Protein AF-A0A2D4FQ06-F1 (afdb_monomer)

Foldseek 3Di:
DDPPVLVVVLLVVLQVLLVVQVCCVPVVDHLLNVLLVCLPVVDDDPDPDPVCCVVCVVVSSVVSSCCNVCSCVVPPPPPDPDDDDPDPPPDPPPDPPCPVVVVCVPPVPPDDDDDDDDDDD

Sequence (121 aa):
DLPGHYYGTLKFLVEHLKTIADHSEKNKMEPRNLALVFGPTLVRTSEDNMTDMVTHMPDRYKIVETLIQHSDWFFSDKEEKGEKTPIDEQEAQSMPNIEYLLPNIGRTAASGDASADLPEL

Secondary structure (DSSP, 8-state):
---HHHHHHHHHHHHHHHHHHHTHHHH---HHHHHHHHHHHHS--SS--HHHHHHTHHHHHHHHHHHHHTHHHHH-S----S-------TT------GGGGGGGTTSSS------------

Radius of gyration: 25.27 Å; Cα contacts (8 Å, |Δi|>4): 57; chains: 1; bounding box: 58×53×72 Å

InterPro domains:
  IPR000198 Rho GTPase-activating protein domain [PF00620] (2-46)
  IPR000198 Rho GTPase-activating protein domain [PS50238] (1-75)
  IPR008936 Rho GTPase activation protein [G3DSA:1.10.555.10] (1-84)
  IPR008936 Rho GTPase activation protein [SSF48350] (2-78)

Mean predicted aligned error: 16.25 Å

Structure (mmCIF, N/CA/C/O backbone):
data_AF-A0A2D4FQ06-F1
#
_entry.id   AF-A0A2D4FQ06-F1
#
loop_
_atom_site.group_PDB
_atom_site.id
_atom_site.type_symbol
_atom_site.label_atom_id
_atom_site.label_alt_id
_atom_site.label_comp_id
_atom_site.label_asym_id
_atom_site.label_entity_id
_atom_site.label_seq_id
_atom_site.pdbx_PDB_ins_code
_atom_site.Cartn_x
_atom_site.Cartn_y
_atom_site.Cartn_z
_atom_site.occupancy
_atom_site.B_iso_or_equiv
_atom_site.auth_seq_id
_atom_site.auth_comp_id
_atom_site.auth_asym_id
_atom_site.auth_atom_id
_atom_site.pdbx_PDB_model_num
ATOM 1 N N . ASP A 1 1 ? -3.758 -11.772 -16.848 1.00 68.75 1 ASP A N 1
ATOM 2 C CA . ASP A 1 1 ? -4.044 -12.168 -15.455 1.00 68.75 1 ASP A CA 1
ATOM 3 C C . ASP A 1 1 ? -2.824 -12.735 -14.762 1.00 68.75 1 ASP A C 1
ATOM 5 O O . ASP A 1 1 ? -2.005 -13.389 -15.403 1.00 68.75 1 ASP A O 1
ATOM 9 N N . LEU A 1 2 ? -2.688 -12.442 -13.466 1.00 83.06 2 LEU A N 1
ATOM 10 C CA . LEU A 1 2 ? -1.621 -12.980 -12.624 1.00 83.06 2 LEU A CA 1
ATOM 11 C C . LEU A 1 2 ? -1.912 -14.465 -12.324 1.00 83.06 2 LEU A C 1
ATOM 13 O O . LEU A 1 2 ? -3.041 -14.783 -11.949 1.00 83.06 2 LEU A O 1
ATOM 17 N N . PRO A 1 3 ? -0.933 -15.380 -12.439 1.00 93.19 3 PRO A N 1
ATOM 18 C CA . PRO A 1 3 ? -1.117 -16.766 -12.010 1.00 93.19 3 PRO A CA 1
ATOM 19 C C . PRO A 1 3 ? -1.605 -16.869 -10.556 1.00 93.19 3 PRO A C 1
ATOM 21 O O . PRO A 1 3 ? -1.173 -16.097 -9.698 1.00 93.19 3 PRO A O 1
ATOM 24 N N . GLY A 1 4 ? -2.475 -17.844 -10.266 1.00 88.94 4 GLY A N 1
ATOM 25 C CA . GLY A 1 4 ? -3.246 -17.894 -9.012 1.00 88.94 4 GLY A CA 1
ATOM 26 C C . GLY A 1 4 ? -2.410 -17.810 -7.729 1.00 88.94 4 GLY A C 1
ATOM 27 O O . GLY A 1 4 ? -2.780 -17.095 -6.800 1.00 88.94 4 GLY A O 1
ATOM 28 N N . HIS A 1 5 ? -1.242 -18.458 -7.690 1.00 92.75 5 HIS A N 1
ATOM 29 C CA . HIS A 1 5 ? -0.336 -18.381 -6.538 1.00 92.75 5 HIS A CA 1
ATOM 30 C C . HIS A 1 5 ? 0.242 -16.976 -6.321 1.00 92.75 5 HIS A C 1
ATOM 32 O O . HIS A 1 5 ? 0.377 -16.537 -5.177 1.00 92.75 5 HIS A O 1
ATOM 38 N N . TYR A 1 6 ? 0.549 -16.249 -7.399 1.00 92.81 6 TYR A N 1
ATOM 39 C CA . TYR A 1 6 ? 1.029 -14.873 -7.301 1.00 92.81 6 TYR A CA 1
ATOM 40 C C . TYR A 1 6 ? -0.093 -13.936 -6.859 1.00 92.81 6 TYR A C 1
ATOM 42 O O . TYR A 1 6 ? 0.138 -13.097 -5.993 1.00 92.81 6 TYR A O 1
ATOM 50 N N . TYR A 1 7 ? -1.311 -14.117 -7.384 1.00 94.06 7 TYR A N 1
ATOM 51 C CA . TYR A 1 7 ? -2.471 -13.324 -6.970 1.00 94.06 7 TYR A CA 1
ATOM 52 C C . TYR A 1 7 ? -2.782 -13.514 -5.482 1.00 94.06 7 TYR A C 1
ATOM 54 O O . TYR A 1 7 ? -2.883 -12.533 -4.754 1.00 94.06 7 TYR A O 1
ATOM 62 N N . GLY A 1 8 ? -2.861 -14.764 -5.009 1.00 94.12 8 GLY A N 1
ATOM 63 C CA . GLY A 1 8 ? -3.133 -15.056 -3.599 1.00 94.12 8 GLY A CA 1
ATOM 64 C C . GLY A 1 8 ? -2.070 -14.482 -2.658 1.00 94.12 8 GLY A C 1
ATOM 65 O O . GLY A 1 8 ? -2.406 -13.910 -1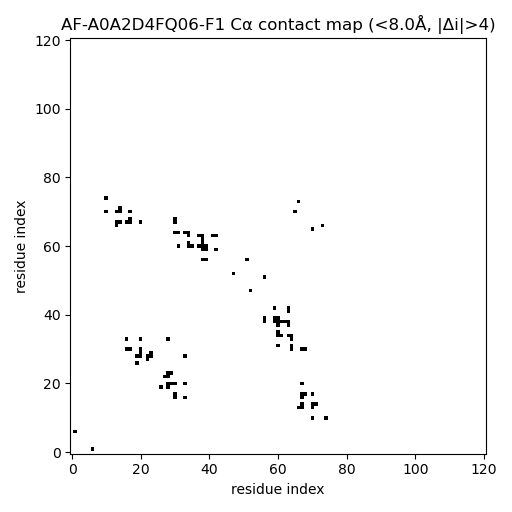.624 1.00 94.12 8 GLY A O 1
ATOM 66 N N . THR A 1 9 ? -0.793 -14.564 -3.047 1.00 96.94 9 THR A N 1
ATOM 67 C CA . THR A 1 9 ? 0.312 -13.972 -2.274 1.00 96.94 9 THR A CA 1
ATOM 68 C C . THR A 1 9 ? 0.217 -12.447 -2.230 1.00 96.94 9 THR A C 1
ATOM 70 O O . THR A 1 9 ? 0.367 -11.852 -1.164 1.00 96.94 9 THR A O 1
ATOM 73 N N . LEU A 1 10 ? -0.050 -11.811 -3.375 1.00 96.38 10 LEU A N 1
ATOM 74 C CA . LEU A 1 10 ? -0.183 -10.360 -3.466 1.00 96.38 10 LEU A CA 1
ATOM 75 C C . LEU A 1 10 ? -1.388 -9.859 -2.661 1.00 96.38 10 LEU A C 1
ATOM 77 O O . LEU A 1 10 ? -1.226 -8.917 -1.893 1.00 96.38 10 LEU A O 1
ATOM 81 N N . LYS A 1 11 ? -2.552 -10.514 -2.781 1.00 96.06 11 LYS A N 1
ATOM 82 C CA . LYS A 1 11 ? -3.768 -10.207 -2.006 1.00 96.06 11 LYS A CA 1
ATOM 83 C C . LYS A 1 11 ? -3.472 -10.219 -0.510 1.00 96.06 11 LYS A C 1
ATOM 85 O O . LYS A 1 11 ? -3.642 -9.201 0.151 1.00 96.06 11 LYS A O 1
ATOM 90 N N . PHE A 1 12 ? -2.933 -11.334 -0.011 1.00 97.38 12 PHE A N 1
ATOM 91 C CA . PHE A 1 12 ? -2.607 -11.493 1.406 1.00 97.38 12 PHE A CA 1
ATOM 92 C C . PHE A 1 12 ? -1.652 -10.404 1.913 1.00 97.38 12 PHE A C 1
ATOM 94 O O . PHE A 1 12 ? -1.867 -9.817 2.974 1.00 97.38 12 PHE A O 1
ATOM 101 N N . LEU A 1 13 ? -0.594 -10.114 1.150 1.00 98.19 13 LEU A N 1
ATOM 102 C CA . LEU A 1 13 ? 0.363 -9.080 1.524 1.00 98.19 13 LEU A CA 1
ATOM 103 C C . LEU A 1 13 ? -0.287 -7.692 1.549 1.00 98.19 13 LEU A C 1
ATOM 105 O O . LEU A 1 13 ? -0.117 -6.964 2.522 1.00 98.19 13 LEU A O 1
ATOM 109 N N . VAL A 1 14 ? -1.016 -7.316 0.498 1.00 98.06 14 VAL A N 1
ATOM 110 C CA . VAL A 1 14 ? -1.615 -5.980 0.381 1.00 98.06 14 VAL A CA 1
ATOM 111 C C . VAL A 1 14 ? -2.680 -5.752 1.458 1.00 98.06 14 VAL A C 1
ATOM 113 O O . VAL A 1 14 ? -2.689 -4.685 2.067 1.00 98.06 14 VAL A O 1
ATOM 116 N N . GLU A 1 15 ? -3.510 -6.749 1.772 1.00 97.69 15 GLU A N 1
ATOM 117 C CA . GLU A 1 15 ? -4.477 -6.687 2.883 1.00 97.69 15 GLU A CA 1
ATOM 118 C C . GLU A 1 15 ? -3.781 -6.471 4.240 1.00 97.69 15 GLU A C 1
ATOM 120 O O . GLU A 1 15 ? -4.239 -5.688 5.082 1.00 97.69 15 GLU A O 1
ATOM 125 N N . HIS A 1 16 ? -2.627 -7.109 4.453 1.00 98.44 16 HIS A N 1
ATOM 126 C CA . HIS A 1 16 ? -1.830 -6.887 5.656 1.00 98.44 16 HIS A CA 1
ATOM 127 C C . HIS A 1 16 ? -1.237 -5.472 5.705 1.00 98.44 16 HIS A C 1
ATOM 129 O O . HIS A 1 16 ? -1.299 -4.811 6.744 1.00 98.44 16 HIS A O 1
ATOM 135 N N . LEU A 1 17 ? -0.700 -4.974 4.588 1.00 98.44 17 LEU A N 1
ATOM 136 C CA . LEU A 1 17 ? -0.172 -3.609 4.497 1.00 98.44 17 LEU A CA 1
ATOM 137 C C . LEU A 1 17 ? -1.265 -2.561 4.721 1.00 98.44 17 LEU A C 1
ATOM 139 O O . LEU A 1 17 ? -1.014 -1.576 5.414 1.00 98.44 17 LEU A O 1
ATOM 143 N N . LYS A 1 18 ? -2.481 -2.793 4.219 1.00 98.31 18 LYS A N 1
ATOM 144 C CA . LYS A 1 18 ? -3.645 -1.960 4.535 1.00 98.31 18 LYS A CA 1
ATOM 145 C C . LYS A 1 18 ? -3.926 -1.944 6.031 1.00 98.31 18 LYS A C 1
ATOM 147 O O . LYS A 1 18 ? -4.028 -0.873 6.611 1.00 98.31 18 LYS A O 1
ATOM 152 N N . THR A 1 19 ? -3.953 -3.110 6.676 1.00 98.44 19 THR A N 1
ATOM 153 C CA . THR A 1 19 ? -4.156 -3.186 8.131 1.00 98.44 19 THR A CA 1
ATOM 154 C C . THR A 1 19 ? -3.104 -2.363 8.884 1.00 98.44 19 THR A C 1
ATOM 156 O O . THR A 1 19 ? -3.428 -1.695 9.862 1.00 98.44 19 THR A O 1
ATOM 159 N N . ILE A 1 20 ? -1.840 -2.372 8.442 1.00 98.56 20 ILE A N 1
ATOM 160 C CA . ILE A 1 20 ? -0.789 -1.523 9.027 1.00 98.56 20 ILE A CA 1
ATOM 161 C C . ILE A 1 20 ? -1.107 -0.038 8.807 1.00 98.56 20 ILE A C 1
ATOM 163 O O . ILE A 1 20 ? -1.010 0.738 9.761 1.00 98.56 20 ILE A O 1
ATOM 167 N N . ALA A 1 21 ? -1.492 0.344 7.589 1.00 98.25 21 ALA A N 1
ATOM 168 C CA . ALA A 1 21 ? -1.829 1.719 7.236 1.00 98.25 21 ALA A CA 1
ATOM 169 C C . ALA A 1 21 ? -3.049 2.257 8.001 1.00 98.25 21 ALA A C 1
ATOM 171 O O . ALA A 1 21 ? -3.015 3.392 8.462 1.00 98.25 21 ALA A O 1
ATOM 172 N N . ASP A 1 22 ? -4.073 1.438 8.243 1.00 98.19 22 ASP A N 1
ATOM 173 C CA . ASP A 1 22 ? -5.258 1.819 9.029 1.00 98.19 22 ASP A CA 1
ATOM 174 C C . ASP A 1 22 ? -4.910 2.162 10.495 1.00 98.19 22 ASP A C 1
ATOM 176 O O . ASP A 1 22 ? -5.676 2.822 11.194 1.00 98.19 22 ASP A O 1
ATOM 180 N N . HIS A 1 23 ? -3.731 1.746 10.973 1.00 98.50 23 HIS A N 1
ATOM 181 C CA . HIS A 1 23 ? -3.199 2.070 12.300 1.00 98.50 23 HIS A CA 1
ATOM 182 C C . HIS A 1 23 ? -2.088 3.143 12.257 1.00 98.50 23 HIS A C 1
ATOM 184 O O . HIS A 1 23 ? -1.298 3.253 13.211 1.00 98.50 23 HIS A O 1
ATOM 190 N N . SER A 1 24 ? -2.003 3.937 11.179 1.00 98.25 24 SER A N 1
ATOM 191 C CA . SER A 1 24 ? -0.931 4.920 10.954 1.00 98.25 24 SER A CA 1
ATOM 192 C C . SER A 1 24 ? -0.827 5.976 12.053 1.00 98.25 24 SER A C 1
ATOM 194 O O . SER A 1 24 ? 0.281 6.388 12.409 1.00 98.25 24 SER A O 1
ATOM 196 N N . GLU A 1 25 ? -1.939 6.343 12.696 1.00 98.00 25 GLU A N 1
ATOM 197 C CA . GLU A 1 25 ? -1.942 7.284 13.822 1.00 98.00 25 GLU A CA 1
ATOM 198 C C . GLU A 1 25 ? -0.987 6.847 14.947 1.00 98.00 25 GLU A C 1
ATOM 200 O O . GLU A 1 25 ? -0.300 7.684 15.550 1.00 98.00 25 GLU A O 1
ATOM 205 N N . LYS A 1 26 ? -0.882 5.531 15.183 1.00 98.19 26 LYS A N 1
ATOM 206 C CA . LYS A 1 26 ? -0.037 4.927 16.221 1.00 98.19 26 LYS A CA 1
ATOM 207 C C . LYS A 1 26 ? 1.336 4.508 15.702 1.00 98.19 26 LYS A C 1
ATOM 209 O O . LYS A 1 26 ? 2.333 4.790 16.363 1.00 98.19 26 LYS A O 1
ATOM 214 N N . ASN A 1 27 ? 1.401 3.811 14.567 1.00 98.00 27 ASN A N 1
ATOM 215 C CA . ASN A 1 27 ? 2.652 3.217 14.070 1.00 98.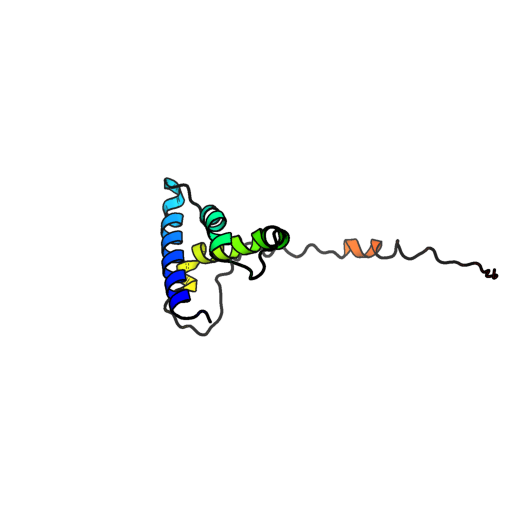00 27 ASN A CA 1
ATOM 216 C C . ASN A 1 27 ? 3.441 4.133 13.110 1.00 98.00 27 ASN A C 1
ATOM 218 O O . ASN A 1 27 ? 4.588 3.825 12.798 1.00 98.00 27 ASN A O 1
ATOM 222 N N . LYS A 1 28 ? 2.853 5.261 12.685 1.00 98.00 28 LYS A N 1
ATOM 223 C CA . LYS A 1 28 ? 3.425 6.258 11.758 1.00 98.00 28 LYS A CA 1
ATOM 224 C C . LYS A 1 28 ? 3.728 5.735 10.348 1.00 98.00 28 LYS A C 1
ATOM 226 O O . LYS A 1 28 ? 4.459 6.371 9.586 1.00 98.00 28 LYS A O 1
ATOM 231 N N . MET A 1 29 ? 3.143 4.603 9.976 1.00 98.12 29 MET A N 1
ATOM 232 C CA . MET A 1 29 ? 3.276 3.995 8.657 1.00 98.12 29 MET A CA 1
ATOM 233 C C . MET A 1 29 ? 2.060 4.335 7.798 1.00 98.12 29 MET A C 1
ATOM 235 O O . MET A 1 29 ? 1.142 3.538 7.657 1.00 98.12 29 MET A O 1
ATOM 239 N N . GLU A 1 30 ? 2.070 5.529 7.208 1.00 98.00 30 GLU A N 1
ATOM 240 C CA . GLU A 1 30 ? 1.129 5.901 6.144 1.00 98.00 30 GLU A CA 1
ATOM 241 C C . GLU A 1 30 ? 1.313 4.993 4.906 1.00 98.00 30 GLU A C 1
ATOM 243 O O . GLU A 1 30 ? 2.433 4.509 4.677 1.00 98.00 30 GLU A O 1
ATOM 248 N N . PRO A 1 31 ? 0.281 4.808 4.054 1.00 97.50 31 PRO A N 1
ATOM 249 C CA . PRO A 1 31 ? 0.372 4.004 2.828 1.00 97.50 31 PRO A CA 1
ATOM 250 C C . PRO A 1 31 ? 1.607 4.327 1.979 1.00 97.50 31 PRO A C 1
ATOM 252 O O . PRO A 1 31 ? 2.302 3.426 1.509 1.00 97.50 31 PRO A O 1
ATOM 255 N N . ARG A 1 32 ? 1.945 5.617 1.871 1.00 96.38 32 ARG A N 1
ATOM 256 C CA . ARG A 1 32 ? 3.128 6.105 1.158 1.00 96.38 32 ARG A CA 1
ATOM 257 C C . ARG A 1 32 ? 4.441 5.538 1.703 1.00 96.38 32 ARG A C 1
ATOM 259 O O . ARG A 1 32 ? 5.312 5.152 0.928 1.00 96.38 32 ARG A O 1
ATOM 266 N N . ASN A 1 33 ? 4.597 5.468 3.025 1.00 97.19 33 ASN A N 1
ATOM 267 C CA . ASN A 1 33 ? 5.821 4.964 3.658 1.00 97.19 33 ASN A CA 1
ATOM 268 C C . ASN A 1 33 ? 5.995 3.468 3.384 1.00 97.19 33 ASN A C 1
ATOM 270 O O . ASN A 1 33 ? 7.098 3.014 3.087 1.00 97.19 33 ASN A O 1
ATOM 274 N N . LEU A 1 34 ? 4.897 2.711 3.431 1.00 98.00 34 LEU A N 1
ATOM 275 C CA . LEU A 1 34 ? 4.890 1.294 3.072 1.00 98.00 34 LEU A CA 1
ATOM 276 C C . LEU A 1 34 ? 5.227 1.113 1.588 1.00 98.00 34 LEU A C 1
ATOM 278 O O . LEU A 1 34 ? 6.095 0.314 1.243 1.00 98.00 34 LEU A O 1
ATOM 282 N N . ALA A 1 35 ? 4.621 1.908 0.710 1.00 96.50 35 ALA A N 1
ATOM 283 C CA . ALA A 1 35 ? 4.874 1.854 -0.723 1.00 96.50 35 ALA A CA 1
ATOM 284 C C . ALA A 1 35 ? 6.329 2.172 -1.102 1.00 96.50 35 ALA A C 1
ATOM 286 O O . ALA A 1 35 ? 6.866 1.554 -2.017 1.00 96.50 35 ALA A O 1
ATOM 287 N N . LEU A 1 36 ? 7.007 3.071 -0.383 1.00 94.25 36 LEU A N 1
ATOM 288 C CA . LEU A 1 36 ? 8.434 3.344 -0.599 1.00 94.25 36 LEU A CA 1
ATOM 289 C C . LEU A 1 36 ? 9.321 2.125 -0.299 1.00 94.25 36 LEU A C 1
ATOM 291 O O . LEU A 1 36 ? 10.304 1.895 -1.002 1.00 94.25 36 LEU A O 1
ATOM 295 N N . VAL A 1 37 ? 8.974 1.334 0.719 1.00 93.94 37 VAL A N 1
ATOM 296 C CA . VAL A 1 37 ? 9.733 0.136 1.118 1.00 93.94 37 VAL A CA 1
ATOM 297 C C . VAL A 1 37 ? 9.412 -1.052 0.211 1.00 93.94 37 VAL A C 1
ATOM 299 O O . VAL A 1 37 ? 10.308 -1.789 -0.200 1.00 93.94 37 VAL A O 1
ATOM 302 N N . PHE A 1 38 ? 8.132 -1.241 -0.115 1.00 95.06 38 PHE A N 1
ATOM 303 C CA . PHE A 1 38 ? 7.652 -2.397 -0.872 1.00 95.06 38 PHE A CA 1
ATOM 304 C C . PHE A 1 38 ? 7.637 -2.186 -2.395 1.00 95.06 38 PHE A C 1
ATOM 306 O O . PHE A 1 38 ? 7.656 -3.159 -3.142 1.00 95.06 38 PHE A O 1
ATOM 313 N N . GLY A 1 39 ? 7.666 -0.945 -2.885 1.00 92.25 39 GLY A N 1
ATOM 314 C CA . GLY A 1 39 ? 7.705 -0.607 -4.314 1.00 92.25 39 GLY A CA 1
ATOM 315 C C . GLY A 1 39 ? 8.813 -1.338 -5.081 1.00 92.25 39 GLY A C 1
ATOM 316 O O . GLY A 1 39 ? 8.506 -2.064 -6.028 1.00 92.25 39 GLY A O 1
ATOM 317 N N . PRO A 1 40 ? 10.088 -1.237 -4.655 1.00 87.56 40 PRO A N 1
ATOM 318 C CA . PRO A 1 40 ? 11.196 -1.917 -5.328 1.00 87.56 40 PRO A CA 1
ATOM 319 C C . PRO A 1 40 ? 11.119 -3.449 -5.279 1.00 87.56 40 PRO A C 1
ATOM 321 O O . PRO A 1 40 ? 11.691 -4.126 -6.133 1.00 87.56 40 PRO A O 1
ATOM 324 N N . THR A 1 41 ? 10.452 -4.019 -4.271 1.00 89.62 41 THR A N 1
ATOM 325 C CA . THR A 1 41 ? 10.402 -5.473 -4.075 1.00 89.62 41 THR A CA 1
ATOM 326 C C . THR A 1 41 ? 9.233 -6.119 -4.809 1.00 89.62 41 THR A C 1
ATOM 328 O O . THR A 1 41 ? 9.411 -7.226 -5.320 1.00 89.62 41 THR A O 1
ATOM 331 N N . LEU A 1 42 ? 8.093 -5.426 -4.905 1.00 91.50 42 LEU A N 1
ATOM 332 C CA . LEU A 1 42 ? 6.873 -5.900 -5.564 1.00 91.50 42 LEU A CA 1
ATOM 333 C C . LEU A 1 42 ? 6.811 -5.555 -7.053 1.00 91.50 42 LEU A C 1
ATOM 335 O O . LEU A 1 42 ? 6.278 -6.345 -7.828 1.00 91.50 42 LEU A O 1
ATOM 339 N N . VAL A 1 43 ? 7.369 -4.414 -7.470 1.00 88.75 43 VAL A N 1
ATOM 340 C CA . VAL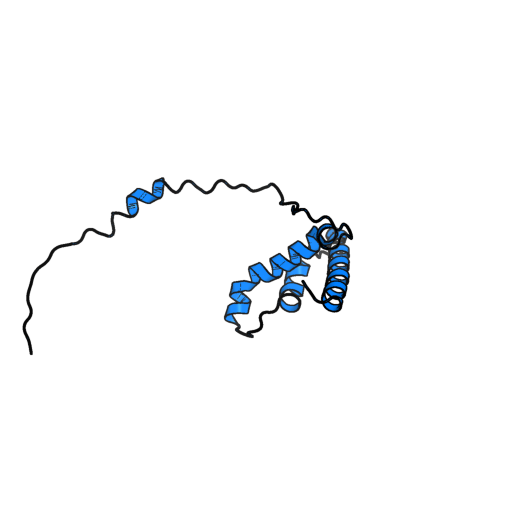 A 1 43 ? 7.350 -3.966 -8.870 1.00 88.75 43 VAL A CA 1
ATOM 341 C C . VAL A 1 43 ? 8.776 -3.951 -9.414 1.00 88.75 43 VAL A C 1
ATOM 343 O O . VAL A 1 43 ? 9.517 -2.969 -9.296 1.00 88.75 43 VAL A O 1
ATOM 346 N N . ARG A 1 44 ? 9.177 -5.079 -10.008 1.00 84.00 44 ARG A N 1
ATOM 347 C CA . ARG A 1 44 ? 10.500 -5.270 -10.618 1.00 84.00 44 ARG A CA 1
ATOM 348 C C . ARG A 1 44 ? 10.418 -5.195 -12.139 1.00 84.00 44 ARG A C 1
ATOM 350 O O . ARG A 1 44 ? 9.489 -5.721 -12.742 1.00 84.00 44 ARG A O 1
ATOM 357 N N . THR A 1 45 ? 11.421 -4.570 -12.743 1.00 73.06 45 THR A N 1
ATOM 358 C CA . THR A 1 45 ? 11.708 -4.670 -14.178 1.00 73.06 45 THR A CA 1
ATOM 359 C C . THR A 1 45 ? 12.702 -5.804 -14.395 1.00 73.06 45 THR A C 1
ATOM 361 O O . THR A 1 45 ? 13.474 -6.122 -13.495 1.00 73.06 45 THR A O 1
ATOM 364 N N . SER A 1 46 ? 12.674 -6.428 -15.570 1.00 70.56 46 SER A N 1
ATOM 365 C CA . SER A 1 46 ? 13.588 -7.517 -15.943 1.00 70.56 46 SER A CA 1
ATOM 366 C C . SER A 1 46 ? 15.039 -7.068 -16.124 1.00 70.56 46 SER A C 1
ATOM 368 O O . SER A 1 46 ? 15.935 -7.904 -16.100 1.00 70.56 46 SER A O 1
ATOM 370 N N . GLU A 1 47 ? 15.270 -5.768 -16.304 1.00 65.69 47 GLU A N 1
ATOM 371 C CA . GLU A 1 47 ? 16.604 -5.199 -16.458 1.00 65.69 47 GLU A CA 1
ATOM 372 C C . GLU A 1 47 ? 17.032 -4.498 -15.163 1.00 65.69 47 GLU A C 1
ATOM 374 O O . GLU A 1 47 ? 16.360 -3.576 -14.688 1.00 65.69 47 GLU A O 1
ATOM 379 N N . ASP A 1 48 ? 18.163 -4.943 -14.604 1.00 65.06 48 ASP A N 1
ATOM 380 C CA . ASP A 1 48 ? 18.866 -4.325 -13.471 1.00 65.06 48 ASP A CA 1
ATOM 381 C C . ASP A 1 48 ? 19.678 -3.105 -13.950 1.00 65.06 48 ASP A C 1
ATOM 383 O O . ASP A 1 48 ? 20.884 -2.980 -13.727 1.00 65.06 48 ASP A O 1
ATOM 387 N N . ASN A 1 49 ? 19.017 -2.196 -14.666 1.00 73.12 49 ASN A N 1
ATOM 388 C CA . ASN A 1 49 ? 19.596 -0.922 -15.060 1.00 73.12 49 ASN A CA 1
A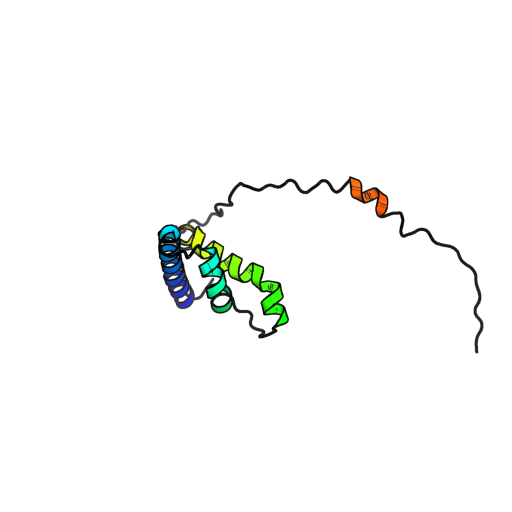TOM 389 C C . ASN A 1 49 ? 19.345 0.112 -13.954 1.00 73.12 49 ASN A C 1
ATOM 391 O O . ASN A 1 49 ? 18.201 0.469 -13.659 1.00 73.12 49 ASN A O 1
ATOM 395 N N . MET A 1 50 ? 20.419 0.629 -13.349 1.00 72.19 50 MET A N 1
ATOM 396 C CA . MET A 1 50 ? 20.330 1.627 -12.275 1.00 72.19 50 MET A CA 1
ATOM 397 C C . MET A 1 50 ? 19.571 2.891 -12.703 1.00 72.19 50 MET A C 1
ATOM 399 O O . MET A 1 50 ? 18.910 3.513 -11.873 1.00 72.19 50 MET A O 1
ATOM 403 N N . THR A 1 51 ? 19.628 3.265 -13.984 1.00 75.50 51 THR A N 1
ATOM 404 C CA . THR A 1 51 ? 18.885 4.416 -14.513 1.00 75.50 51 THR A CA 1
ATOM 405 C C . THR A 1 51 ? 17.377 4.164 -14.485 1.00 75.50 51 THR A C 1
ATOM 407 O O . THR A 1 51 ? 16.628 5.019 -14.017 1.00 75.50 51 THR A O 1
ATOM 410 N N . ASP A 1 52 ? 16.926 2.972 -14.876 1.00 74.50 52 ASP A N 1
ATOM 411 C CA . ASP A 1 52 ? 15.498 2.622 -14.899 1.00 74.50 52 ASP A CA 1
ATOM 412 C C . ASP A 1 52 ? 14.913 2.468 -13.496 1.00 74.50 52 ASP A C 1
ATOM 414 O O . ASP A 1 52 ? 13.727 2.733 -13.269 1.00 74.50 52 ASP A O 1
ATOM 418 N N . MET A 1 53 ? 15.748 2.078 -12.531 1.00 70.75 53 MET A N 1
ATOM 419 C CA . MET A 1 53 ? 15.363 2.047 -11.122 1.00 70.75 53 MET A CA 1
ATOM 420 C C . MET A 1 53 ? 15.002 3.434 -10.591 1.00 70.75 53 MET A C 1
ATOM 422 O O . MET A 1 53 ? 14.084 3.533 -9.782 1.00 70.75 53 MET A O 1
ATOM 426 N N . VAL A 1 54 ? 15.699 4.485 -11.032 1.00 73.62 54 VAL A N 1
ATOM 427 C CA . VAL A 1 54 ? 15.475 5.865 -10.574 1.00 73.62 54 VAL A CA 1
ATOM 428 C C . VAL A 1 54 ? 14.361 6.532 -11.375 1.00 73.62 54 VAL A C 1
ATOM 430 O O . VAL A 1 54 ? 13.455 7.120 -10.786 1.00 73.62 54 VAL A O 1
ATOM 433 N N . THR A 1 55 ? 14.386 6.402 -12.702 1.00 78.19 55 THR A N 1
ATOM 434 C CA . THR A 1 55 ? 13.430 7.067 -13.600 1.00 78.19 55 THR A CA 1
ATOM 435 C C . THR A 1 55 ? 11.997 6.588 -13.380 1.00 78.19 55 THR A C 1
ATOM 437 O O . THR A 1 55 ? 11.081 7.404 -13.362 1.00 78.19 55 THR A O 1
ATOM 440 N N . HIS A 1 56 ? 11.795 5.289 -13.136 1.00 76.81 56 HIS A N 1
ATOM 441 C CA . HIS A 1 56 ? 10.463 4.708 -12.918 1.00 76.81 56 HIS A CA 1
ATOM 442 C C . HIS A 1 56 ? 10.119 4.501 -11.441 1.00 76.81 56 HIS A C 1
ATOM 444 O O . HIS A 1 56 ? 9.083 3.919 -11.118 1.00 76.81 56 HIS A O 1
ATOM 450 N N . MET A 1 57 ? 10.972 4.954 -10.519 1.00 77.81 57 MET A N 1
ATOM 451 C CA . MET A 1 57 ? 10.698 4.850 -9.086 1.00 77.81 57 MET A CA 1
ATOM 452 C C . MET A 1 57 ? 9.358 5.494 -8.680 1.00 77.81 57 MET A C 1
ATOM 454 O O . MET A 1 57 ? 8.652 4.867 -7.885 1.00 77.81 57 MET A O 1
ATOM 458 N N . PRO A 1 58 ? 8.975 6.678 -9.219 1.00 83.38 58 PRO A N 1
ATOM 459 C CA . PRO A 1 58 ? 7.684 7.302 -8.938 1.00 83.38 58 PRO A CA 1
ATOM 460 C C . PRO A 1 58 ? 6.493 6.387 -9.208 1.00 83.38 58 PRO A C 1
ATOM 462 O O . PRO A 1 58 ? 5.631 6.209 -8.348 1.00 83.38 58 PRO A O 1
ATOM 465 N N . ASP A 1 59 ? 6.504 5.733 -10.364 1.00 82.56 59 ASP A N 1
ATOM 466 C CA . ASP A 1 59 ? 5.416 4.862 -10.796 1.00 82.56 59 ASP A CA 1
ATOM 467 C C . ASP A 1 59 ? 5.346 3.596 -9.932 1.00 82.56 59 ASP A C 1
ATOM 469 O O . ASP A 1 59 ? 4.265 3.157 -9.538 1.00 82.56 59 ASP A O 1
ATOM 473 N N . ARG A 1 60 ? 6.503 3.027 -9.567 1.00 83.19 60 ARG A N 1
ATOM 474 C CA . ARG A 1 60 ? 6.584 1.782 -8.782 1.00 83.19 60 ARG A CA 1
ATOM 475 C C . ARG A 1 60 ? 5.979 1.917 -7.393 1.00 83.19 60 ARG A C 1
ATOM 477 O O . ARG A 1 60 ? 5.197 1.053 -6.998 1.00 83.19 60 ARG A O 1
ATOM 484 N N . TYR A 1 61 ? 6.321 2.968 -6.642 1.00 89.88 61 TYR A N 1
ATOM 485 C CA . TYR A 1 61 ? 5.667 3.162 -5.346 1.00 89.88 61 TYR A CA 1
ATOM 486 C C . TYR A 1 61 ? 4.209 3.577 -5.538 1.00 89.88 61 TYR A C 1
ATOM 488 O O . TYR A 1 61 ? 3.380 3.169 -4.732 1.00 89.88 61 TYR A O 1
ATOM 496 N N . LYS A 1 62 ? 3.852 4.314 -6.603 1.00 93.50 62 LYS A N 1
ATOM 497 C CA . LYS A 1 62 ? 2.455 4.711 -6.810 1.00 93.50 62 LYS A CA 1
ATOM 498 C C . LYS A 1 62 ? 1.542 3.507 -7.035 1.00 93.50 62 LYS A C 1
ATOM 500 O O . LYS A 1 62 ? 0.479 3.445 -6.428 1.00 93.50 62 LYS A O 1
ATOM 505 N N . ILE A 1 63 ? 1.994 2.509 -7.798 1.00 94.69 63 ILE A N 1
ATOM 506 C CA . ILE A 1 63 ? 1.287 1.228 -7.966 1.00 94.69 63 ILE A CA 1
ATOM 507 C C . ILE A 1 63 ? 1.017 0.573 -6.605 1.00 94.69 63 ILE A C 1
ATOM 509 O O . ILE A 1 63 ? -0.114 0.187 -6.315 1.00 94.69 63 ILE A O 1
ATOM 513 N N . VAL A 1 64 ? 2.041 0.460 -5.755 1.00 96.75 64 VAL A N 1
ATOM 514 C CA . VAL A 1 64 ? 1.906 -0.193 -4.443 1.00 96.75 64 VAL A CA 1
ATOM 515 C C . VAL A 1 64 ? 1.036 0.627 -3.487 1.00 96.75 64 VAL A C 1
ATOM 517 O O . VAL A 1 64 ? 0.207 0.055 -2.787 1.00 96.75 64 VAL A O 1
ATOM 520 N N . GLU A 1 65 ? 1.173 1.951 -3.476 1.00 97.50 65 GLU A N 1
ATOM 521 C CA . GLU A 1 65 ? 0.339 2.849 -2.670 1.00 97.50 65 GLU A CA 1
ATOM 522 C C . GLU A 1 65 ? -1.143 2.699 -3.034 1.00 97.50 65 GLU A C 1
ATOM 524 O O . GLU A 1 65 ? -1.975 2.498 -2.150 1.00 97.50 65 GLU A O 1
ATOM 529 N N . THR A 1 66 ? -1.463 2.705 -4.330 1.00 97.62 66 THR A N 1
ATOM 530 C CA . THR A 1 66 ? -2.830 2.525 -4.833 1.00 97.62 66 THR A CA 1
ATOM 531 C C . THR A 1 66 ? -3.390 1.146 -4.480 1.00 97.62 66 THR A C 1
ATOM 533 O O . THR A 1 66 ? -4.549 1.049 -4.077 1.00 97.62 66 THR A O 1
ATOM 536 N N . LEU A 1 67 ? -2.583 0.082 -4.564 1.00 97.62 67 LEU A N 1
ATOM 537 C CA . LEU A 1 67 ? -3.000 -1.258 -4.133 1.00 97.62 67 LEU A CA 1
ATOM 538 C C . LEU A 1 67 ? -3.367 -1.290 -2.643 1.00 97.62 67 LEU A C 1
ATOM 540 O O . LEU A 1 67 ? -4.372 -1.897 -2.283 1.00 97.62 67 LEU A O 1
ATOM 544 N N . ILE A 1 68 ? -2.583 -0.627 -1.787 1.00 98.12 68 ILE A N 1
ATOM 545 C CA . ILE A 1 68 ? -2.841 -0.549 -0.340 1.00 98.12 68 ILE A CA 1
ATOM 546 C C . ILE A 1 68 ? -4.118 0.255 -0.061 1.00 98.12 68 ILE A C 1
ATOM 548 O O . ILE A 1 68 ? -4.998 -0.225 0.650 1.00 98.12 68 ILE A O 1
ATOM 552 N N . GLN A 1 69 ? -4.242 1.455 -0.636 1.00 97.62 69 GLN A N 1
ATOM 553 C CA . GLN A 1 69 ? -5.380 2.357 -0.401 1.00 97.62 69 GLN A CA 1
ATOM 554 C C . GLN A 1 69 ? -6.714 1.756 -0.859 1.00 97.62 69 GLN A C 1
ATOM 556 O O . GLN A 1 69 ? -7.743 1.961 -0.218 1.00 97.62 69 GLN A O 1
ATOM 561 N N . HIS A 1 70 ? -6.695 0.982 -1.944 1.00 97.12 70 HIS A N 1
ATOM 562 C CA . HIS A 1 70 ? -7.897 0.430 -2.564 1.00 97.12 70 HIS A CA 1
ATOM 563 C C . HIS A 1 70 ? -7.953 -1.103 -2.504 1.00 97.12 70 HIS A C 1
ATOM 565 O O . HIS A 1 70 ? -8.584 -1.716 -3.369 1.00 97.12 70 HIS A O 1
ATOM 571 N N . SER A 1 71 ? -7.327 -1.741 -1.501 1.00 96.56 71 SER A N 1
ATOM 572 C CA . SER A 1 71 ? -7.222 -3.211 -1.460 1.00 96.56 71 SER A CA 1
ATOM 573 C C . SER A 1 71 ? -8.585 -3.899 -1.534 1.00 96.56 71 SER A C 1
ATOM 575 O O . SER A 1 71 ? -8.752 -4.847 -2.294 1.00 96.56 71 SER A O 1
ATOM 577 N N . ASP A 1 72 ? -9.584 -3.390 -0.809 1.00 94.25 72 ASP A N 1
ATOM 578 C CA . ASP A 1 72 ? -10.926 -3.981 -0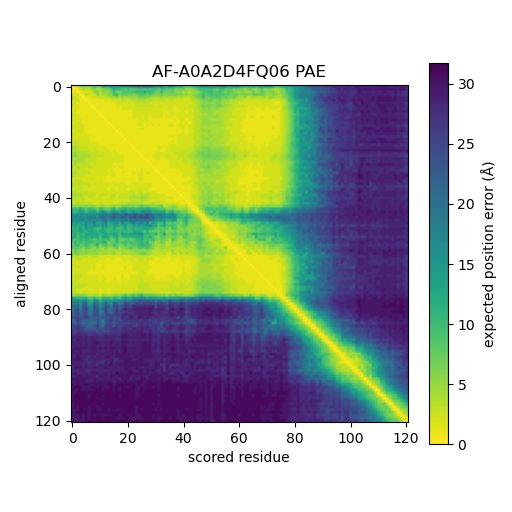.791 1.00 94.25 72 ASP A CA 1
ATOM 579 C C . ASP A 1 72 ? -11.549 -3.975 -2.185 1.00 94.25 72 ASP A C 1
ATOM 581 O O . ASP A 1 72 ? -12.190 -4.944 -2.567 1.00 94.25 72 ASP A O 1
ATOM 585 N N . TRP A 1 73 ? -11.346 -2.911 -2.966 1.00 94.12 73 TRP A N 1
ATOM 586 C CA . TRP A 1 73 ? -11.874 -2.813 -4.326 1.00 94.12 73 TRP A CA 1
ATOM 587 C C . TRP A 1 73 ? -11.150 -3.776 -5.278 1.00 94.12 73 TRP A C 1
ATOM 589 O O . TRP A 1 73 ? -11.810 -4.497 -6.021 1.00 94.12 73 TRP A O 1
ATOM 599 N N . PHE A 1 74 ? -9.815 -3.856 -5.208 1.00 92.94 74 PHE A N 1
ATOM 600 C CA . PHE A 1 74 ? -9.013 -4.749 -6.059 1.00 92.94 74 PHE A CA 1
ATOM 601 C C . PHE A 1 74 ? -9.254 -6.239 -5.794 1.00 92.94 74 PHE A C 1
ATOM 603 O O . PHE A 1 74 ? -9.142 -7.056 -6.710 1.00 92.94 74 PHE A O 1
ATOM 610 N N . PHE A 1 75 ? -9.534 -6.602 -4.542 1.00 92.25 75 PHE A N 1
ATOM 611 C CA . PHE A 1 75 ? -9.601 -7.994 -4.093 1.00 92.25 75 PHE A CA 1
ATOM 612 C C . PHE A 1 75 ? -10.998 -8.431 -3.631 1.00 92.25 75 PHE A C 1
ATOM 614 O O . PHE A 1 75 ? -11.133 -9.519 -3.062 1.00 92.25 75 PHE A O 1
ATOM 621 N N . SER A 1 76 ? -12.023 -7.608 -3.880 1.00 87.31 76 SER A N 1
ATOM 622 C CA . SER A 1 76 ? -13.427 -7.966 -3.670 1.00 87.31 76 SER A CA 1
ATOM 623 C C . SER A 1 76 ? -13.803 -9.168 -4.533 1.00 87.31 76 SER A C 1
ATOM 625 O O . SER A 1 76 ? -13.616 -9.143 -5.744 1.00 87.31 76 SER A O 1
ATOM 627 N N . ASP A 1 77 ? -14.461 -10.163 -3.937 1.00 72.50 77 ASP A N 1
ATOM 628 C CA . ASP A 1 77 ? -15.002 -11.340 -4.643 1.00 72.50 77 ASP A CA 1
ATOM 629 C C . ASP A 1 77 ? -16.209 -11.000 -5.547 1.00 72.50 77 ASP A C 1
ATOM 631 O O . ASP A 1 77 ? -16.923 -11.876 -6.036 1.00 72.50 77 ASP A O 1
ATOM 635 N N . LYS A 1 78 ? -16.469 -9.704 -5.765 1.00 59.03 78 LYS A N 1
ATOM 636 C CA . LYS A 1 78 ? -17.454 -9.227 -6.725 1.00 59.03 78 LYS A CA 1
ATOM 637 C C . LYS A 1 78 ? -16.870 -9.412 -8.117 1.00 59.03 78 LYS A C 1
ATOM 639 O O . LYS A 1 78 ? -16.198 -8.530 -8.642 1.00 59.03 78 LYS A O 1
ATOM 644 N N . GLU A 1 79 ? -17.166 -10.549 -8.728 1.00 56.41 79 GLU A N 1
ATOM 645 C CA . GLU A 1 79 ? -17.131 -10.705 -10.179 1.00 56.41 79 GLU A CA 1
ATOM 646 C C . GLU A 1 79 ? -18.147 -9.743 -10.833 1.00 56.41 79 GLU A C 1
ATOM 648 O O . GLU A 1 79 ? -19.164 -10.160 -11.380 1.00 56.41 79 GLU A O 1
ATOM 653 N N . GLU A 1 80 ? -17.913 -8.432 -10.788 1.00 49.19 80 GLU A N 1
ATOM 654 C CA . GLU A 1 80 ? -18.580 -7.498 -11.689 1.00 49.19 80 GLU A CA 1
ATOM 655 C C . GLU A 1 80 ? -17.648 -7.217 -12.864 1.00 49.19 80 GLU A C 1
ATOM 657 O O . GLU A 1 80 ? -16.773 -6.353 -12.842 1.00 49.19 80 GLU A O 1
ATOM 662 N N . LYS A 1 81 ? -17.879 -7.978 -13.939 1.00 48.75 81 LYS A N 1
ATOM 663 C CA . LYS A 1 81 ? -17.635 -7.525 -15.309 1.00 48.75 81 LYS A CA 1
ATOM 664 C C . LYS A 1 81 ? -18.323 -6.166 -15.497 1.00 48.75 81 LYS A C 1
ATOM 666 O O . LYS A 1 81 ? -19.495 -6.122 -15.858 1.00 48.75 81 LYS A O 1
ATOM 671 N N . GLY A 1 82 ? -17.618 -5.072 -15.243 1.00 50.22 82 GLY A N 1
ATOM 672 C CA . GLY A 1 82 ? -18.192 -3.740 -15.409 1.00 50.22 82 GLY A CA 1
ATOM 673 C C . GLY A 1 82 ? -17.414 -2.659 -14.683 1.00 50.22 82 GLY A C 1
ATOM 674 O O . GLY A 1 82 ? -17.882 -2.139 -13.680 1.00 50.22 82 GLY A O 1
ATOM 675 N N . GLU A 1 83 ? -16.222 -2.365 -15.203 1.00 54.06 83 GLU A N 1
ATOM 676 C CA . GLU A 1 83 ? -15.594 -1.039 -15.238 1.00 54.06 83 GLU A CA 1
ATOM 677 C C . GLU A 1 83 ? -16.183 0.030 -14.300 1.00 54.06 83 GLU A C 1
ATOM 679 O O . GLU A 1 83 ? -17.213 0.637 -14.598 1.00 54.06 83 GLU A O 1
ATOM 684 N N . LYS A 1 84 ? -15.474 0.289 -13.193 1.00 44.97 84 LYS A N 1
ATOM 685 C CA . LYS A 1 84 ? -15.142 1.642 -12.708 1.00 44.97 84 LYS A CA 1
ATOM 686 C C . LYS A 1 84 ? -14.315 1.579 -11.424 1.00 44.97 84 LYS A C 1
ATOM 688 O O . LYS A 1 84 ? -14.778 1.126 -10.377 1.00 44.97 84 LYS A O 1
ATOM 693 N N . THR A 1 85 ? -13.071 2.037 -11.528 1.00 47.88 85 THR A N 1
ATOM 694 C CA . THR A 1 85 ? -12.266 2.473 -10.386 1.00 47.88 85 THR A CA 1
ATOM 695 C C . THR A 1 85 ? -12.972 3.658 -9.712 1.00 47.88 85 THR A C 1
ATOM 697 O O . THR A 1 85 ? -13.522 4.505 -10.422 1.00 47.88 85 THR A O 1
ATOM 700 N N . PRO A 1 86 ? -12.977 3.774 -8.370 1.00 53.25 86 PRO A N 1
ATOM 701 C CA . PRO A 1 86 ? -13.306 5.028 -7.710 1.00 53.25 86 PRO A CA 1
ATOM 702 C C . PRO A 1 86 ? -12.128 5.971 -7.968 1.00 53.25 86 PRO A C 1
ATOM 704 O O . PRO A 1 86 ? -11.135 5.960 -7.246 1.00 53.25 86 PRO A O 1
ATOM 707 N N . ILE A 1 87 ? -12.186 6.698 -9.081 1.00 57.66 87 ILE A N 1
ATOM 708 C CA . ILE A 1 87 ? -11.304 7.835 -9.319 1.00 57.66 87 ILE A CA 1
ATOM 709 C C . ILE A 1 87 ? -11.733 8.895 -8.307 1.00 57.66 87 ILE A C 1
ATOM 711 O O . ILE A 1 87 ? -12.899 9.282 -8.278 1.00 57.66 87 ILE A O 1
ATOM 715 N N . ASP A 1 88 ? -10.802 9.303 -7.453 1.00 50.44 88 ASP A N 1
ATOM 716 C CA . ASP A 1 88 ? -10.950 10.461 -6.581 1.00 50.44 88 ASP A CA 1
ATOM 717 C C . ASP A 1 88 ? -11.276 11.684 -7.460 1.00 50.44 88 ASP A C 1
ATOM 719 O O . ASP A 1 88 ? -10.465 12.096 -8.288 1.00 50.44 88 ASP A O 1
ATOM 723 N N . GLU A 1 89 ? -12.501 12.212 -7.367 1.00 55.50 89 GLU A N 1
ATOM 724 C CA . GLU A 1 89 ? -12.985 13.306 -8.226 1.00 55.50 89 GLU A CA 1
ATOM 725 C C . GLU A 1 89 ? -12.365 14.675 -7.874 1.00 55.50 89 GLU A C 1
ATOM 727 O O . GLU A 1 89 ? -12.705 15.692 -8.484 1.00 55.50 89 GLU A O 1
ATOM 732 N N . GLN A 1 90 ? -11.402 14.743 -6.953 1.00 53.47 90 GLN A N 1
ATOM 733 C CA . GLN A 1 90 ? -10.607 15.945 -6.712 1.00 53.47 90 GLN A CA 1
ATOM 734 C C . GLN A 1 90 ? -9.277 15.923 -7.483 1.00 53.47 90 GLN A C 1
ATOM 736 O O . GLN A 1 90 ? -8.225 15.632 -6.934 1.00 53.47 90 GLN A O 1
ATOM 741 N N . GLU A 1 91 ? -9.346 16.270 -8.771 1.00 49.12 91 GLU A N 1
ATOM 742 C CA . GLU A 1 91 ? -8.476 17.242 -9.469 1.00 49.12 91 GLU A CA 1
ATOM 743 C C . GLU A 1 91 ? -8.613 17.069 -10.992 1.0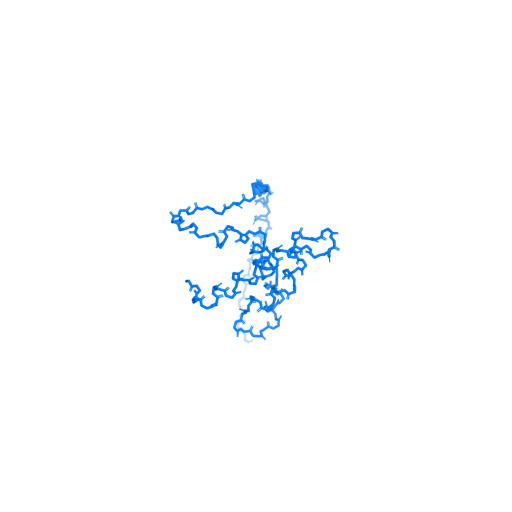0 49.12 91 GLU A C 1
ATOM 745 O O . GLU A 1 91 ? -7.677 16.735 -11.716 1.00 49.12 91 GLU A O 1
ATOM 750 N N . ALA A 1 92 ? -9.788 17.410 -11.526 1.00 48.94 92 ALA A N 1
ATOM 751 C CA . ALA A 1 92 ? -9.845 17.958 -12.877 1.00 48.94 92 ALA A CA 1
ATOM 752 C C . ALA A 1 92 ? -9.241 19.374 -12.841 1.00 48.94 92 ALA A C 1
ATOM 754 O O . ALA A 1 92 ? -9.954 20.375 -12.919 1.00 48.94 92 ALA A O 1
ATOM 755 N N . GLN A 1 93 ? -7.920 19.481 -12.671 1.00 47.56 93 GLN A N 1
ATOM 756 C CA . GLN A 1 93 ? -7.230 20.720 -13.003 1.00 47.56 93 GLN A CA 1
ATOM 757 C C . GLN A 1 93 ? -7.407 20.907 -14.507 1.00 47.56 93 GLN A C 1
ATOM 759 O O . GLN A 1 93 ? -6.893 20.128 -15.310 1.00 47.56 93 GLN A O 1
ATOM 764 N N . SER A 1 94 ? -8.211 21.904 -14.888 1.00 51.53 94 SER A N 1
ATOM 765 C CA . SER A 1 94 ? -8.366 22.295 -16.283 1.00 51.53 94 SER A CA 1
ATOM 766 C C . SER A 1 94 ? -6.970 22.459 -16.868 1.00 51.53 94 SER A C 1
ATOM 768 O O . SER A 1 94 ? -6.188 23.252 -16.337 1.00 51.53 94 SER A O 1
ATOM 770 N N . MET A 1 95 ? -6.656 21.710 -17.925 1.00 50.22 95 MET A N 1
ATOM 771 C CA . MET A 1 95 ? -5.444 21.927 -18.710 1.00 50.22 95 MET A CA 1
ATOM 772 C C . MET A 1 95 ? -5.246 23.441 -18.885 1.00 50.22 95 MET A C 1
ATOM 774 O O . MET A 1 95 ? -6.175 24.100 -19.368 1.00 50.22 95 MET A O 1
ATOM 778 N N . PRO A 1 96 ? -4.115 24.031 -18.453 1.00 56.16 96 PRO A N 1
ATOM 779 C CA . PRO A 1 96 ? -3.920 25.464 -18.602 1.00 56.16 96 PRO A CA 1
ATOM 780 C C . PRO A 1 96 ? -4.003 25.801 -20.091 1.00 56.16 96 PRO A C 1
ATOM 782 O O . PRO A 1 96 ? -3.327 25.177 -20.910 1.00 56.16 96 PRO A O 1
ATOM 785 N N . ASN A 1 97 ? -4.877 26.748 -20.448 1.00 67.25 97 ASN A N 1
ATOM 786 C CA . ASN A 1 97 ? -5.082 27.148 -21.836 1.00 67.25 97 ASN A CA 1
ATOM 787 C C . ASN A 1 97 ? -3.760 27.695 -22.408 1.00 67.25 97 ASN A C 1
ATOM 789 O O . ASN A 1 97 ? -3.326 28.797 -22.071 1.00 67.25 97 ASN A O 1
ATOM 793 N N . ILE A 1 98 ? -3.116 26.903 -23.263 1.00 73.12 98 ILE A N 1
ATOM 794 C CA . ILE A 1 98 ? -1.829 27.207 -23.901 1.00 73.12 98 ILE A CA 1
ATOM 795 C C . ILE A 1 98 ? -1.967 28.103 -25.142 1.00 73.12 98 ILE A C 1
ATOM 797 O O . ILE A 1 98 ? -0.963 28.379 -25.798 1.00 73.12 98 ILE A O 1
ATOM 801 N N . GLU A 1 99 ? -3.165 28.622 -25.446 1.00 70.88 99 GLU A N 1
ATOM 802 C CA . GLU A 1 99 ? -3.389 29.571 -26.552 1.00 70.88 99 GLU A CA 1
ATOM 803 C C . GLU A 1 99 ? -2.442 30.783 -26.509 1.00 70.88 99 GLU A C 1
ATOM 805 O O . GLU A 1 99 ? -1.998 31.265 -27.551 1.00 70.88 99 GLU A O 1
ATOM 810 N N . TYR A 1 100 ? -2.034 31.225 -25.316 1.00 67.88 100 TYR A N 1
ATOM 811 C CA . TYR A 1 100 ? -1.102 32.346 -25.140 1.00 67.88 100 TYR A CA 1
ATOM 812 C C . TYR A 1 100 ? 0.353 32.039 -25.541 1.00 67.88 100 TYR A C 1
ATOM 814 O O . TYR A 1 100 ? 1.161 32.963 -25.639 1.00 67.88 100 TYR A O 1
ATOM 822 N N . LEU A 1 101 ? 0.712 30.771 -25.774 1.00 67.00 101 LEU A N 1
ATOM 823 C CA . LEU A 1 101 ? 2.073 30.349 -26.145 1.00 67.00 101 LEU A CA 1
ATOM 824 C C . LEU A 1 101 ? 2.281 30.240 -27.664 1.00 67.00 101 LEU A C 1
ATOM 826 O O . LEU A 1 101 ? 3.421 30.231 -28.134 1.00 67.00 101 LEU A O 1
ATOM 830 N N . LEU A 1 102 ? 1.193 30.228 -28.438 1.00 69.19 102 LEU A N 1
ATOM 831 C CA . LEU A 1 102 ? 1.210 30.183 -29.904 1.00 69.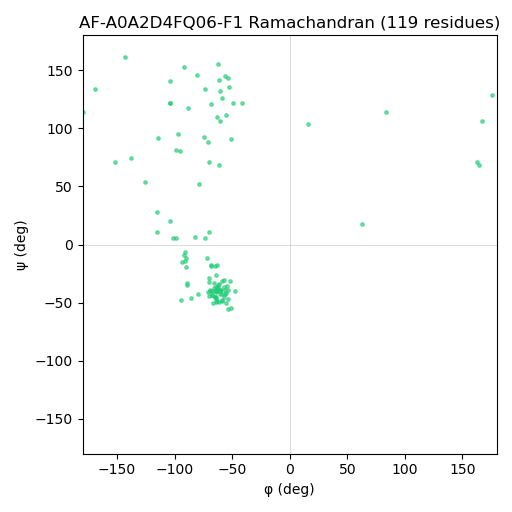19 102 LEU A CA 1
ATOM 832 C C . LEU A 1 102 ? 1.996 31.333 -30.576 1.00 69.19 102 LEU A C 1
ATOM 834 O O . LEU A 1 102 ? 2.689 31.066 -31.560 1.00 69.19 102 LEU A O 1
ATOM 838 N N . PRO A 1 103 ? 1.997 32.585 -30.066 1.00 73.06 103 PRO A N 1
ATOM 839 C CA . PRO A 1 103 ? 2.694 33.701 -30.717 1.00 73.06 103 PRO A CA 1
ATOM 840 C C . PRO A 1 103 ? 4.224 33.568 -30.782 1.00 73.06 103 PRO A C 1
ATOM 842 O O . PRO A 1 103 ? 4.865 34.255 -31.576 1.00 73.06 103 PRO A O 1
ATOM 845 N N . ASN A 1 104 ? 4.836 32.710 -29.958 1.00 54.94 104 ASN A N 1
ATOM 846 C CA . ASN A 1 104 ? 6.295 32.560 -29.913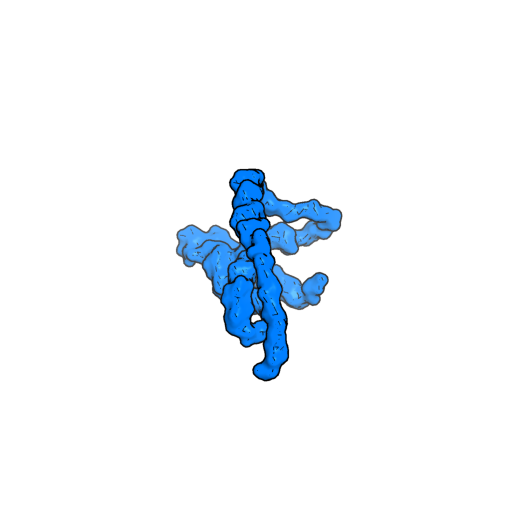 1.00 54.94 104 ASN A CA 1
ATOM 847 C C . ASN A 1 104 ? 6.837 31.479 -30.860 1.00 54.94 104 ASN A C 1
ATOM 849 O O . ASN A 1 104 ? 8.030 31.489 -31.159 1.00 54.94 104 ASN A O 1
ATOM 853 N N . ILE A 1 105 ? 5.977 30.608 -31.396 1.00 60.75 105 ILE A N 1
ATOM 854 C CA . ILE A 1 105 ? 6.365 29.538 -32.333 1.00 60.75 105 ILE A CA 1
ATOM 855 C C . ILE A 1 105 ? 6.826 30.088 -33.697 1.00 60.75 105 ILE A C 1
ATOM 857 O O . ILE A 1 105 ? 7.549 29.412 -34.421 1.00 60.75 105 ILE A O 1
ATOM 861 N N . GLY A 1 106 ? 6.499 31.343 -34.022 1.00 52.62 106 GLY A N 1
ATOM 862 C CA . GLY A 1 106 ? 6.939 32.006 -35.255 1.00 52.62 106 GLY A CA 1
ATOM 863 C C . GLY A 1 106 ? 8.250 32.796 -35.161 1.00 52.62 106 GLY A C 1
ATOM 864 O O . GLY A 1 106 ? 8.717 33.291 -36.182 1.00 52.62 106 GLY A O 1
ATOM 865 N N . ARG A 1 107 ? 8.859 32.964 -33.974 1.00 54.06 107 ARG A N 1
ATOM 866 C CA . ARG A 1 107 ? 10.020 33.870 -33.822 1.00 54.06 107 ARG A CA 1
ATOM 867 C C . ARG A 1 107 ? 11.384 33.206 -34.050 1.00 54.06 107 ARG A C 1
ATOM 869 O O . ARG A 1 107 ? 12.373 33.915 -34.189 1.00 54.06 107 ARG A O 1
ATOM 876 N N . THR A 1 108 ? 11.458 31.877 -34.124 1.00 51.03 108 THR A N 1
ATOM 877 C CA . THR A 1 108 ? 12.715 31.140 -34.375 1.00 51.03 108 THR A CA 1
ATOM 878 C C . THR A 1 108 ? 12.876 30.644 -35.815 1.00 51.03 108 THR A C 1
ATOM 880 O O . THR A 1 108 ? 13.868 29.990 -36.118 1.00 51.03 108 THR A O 1
ATOM 883 N N . ALA A 1 109 ? 11.965 30.998 -36.726 1.00 47.59 109 ALA A N 1
ATOM 884 C CA . ALA A 1 109 ? 12.042 30.632 -38.142 1.00 47.59 109 ALA A CA 1
ATOM 885 C C . ALA A 1 109 ? 11.947 31.865 -39.057 1.00 47.59 109 ALA A C 1
ATOM 887 O O . ALA A 1 109 ? 11.102 31.934 -39.941 1.00 47.59 109 ALA A O 1
ATOM 888 N N . ALA A 1 110 ? 12.799 32.867 -38.830 1.00 47.22 110 ALA A N 1
ATOM 889 C CA . ALA A 1 110 ? 12.989 33.966 -39.776 1.00 47.22 110 ALA A CA 1
ATOM 890 C C . ALA A 1 110 ? 14.409 34.543 -39.671 1.00 47.22 110 ALA A C 1
ATOM 892 O O . ALA A 1 110 ? 14.610 35.652 -39.193 1.00 47.22 110 ALA A O 1
ATOM 893 N N . SER A 1 111 ? 15.381 33.762 -40.139 1.00 42.88 111 SER A N 1
ATOM 894 C CA . SER A 1 111 ? 16.624 34.279 -40.720 1.00 42.88 111 SER A CA 1
ATOM 895 C C . SER A 1 111 ? 16.928 33.434 -41.955 1.00 42.88 111 SER A C 1
ATOM 897 O O . SER A 1 111 ? 17.750 32.523 -41.916 1.00 42.88 111 SER A O 1
ATOM 899 N N . GLY A 1 112 ? 16.173 33.679 -43.025 1.00 46.59 112 GLY A N 1
ATOM 900 C CA . GLY A 1 112 ? 16.528 33.267 -44.378 1.00 46.59 112 GLY A CA 1
ATOM 901 C C . GLY A 1 112 ? 17.027 34.487 -45.144 1.00 46.59 112 GLY A C 1
ATOM 902 O O . GLY A 1 112 ? 16.329 35.496 -45.171 1.00 46.59 112 GLY A O 1
ATOM 903 N N . ASP A 1 113 ? 18.263 34.414 -45.640 1.00 37.81 113 ASP A N 1
ATOM 904 C CA . ASP A 1 113 ? 18.658 34.654 -47.043 1.00 37.81 113 ASP A CA 1
ATOM 905 C C . ASP A 1 113 ? 20.193 34.784 -47.101 1.00 37.81 113 ASP A C 1
ATOM 907 O O . ASP A 1 113 ? 20.794 35.632 -46.451 1.00 37.81 113 ASP A O 1
ATOM 911 N N . ALA A 1 114 ? 20.892 33.768 -47.615 1.00 46.75 114 ALA A N 1
ATOM 912 C CA . ALA A 1 114 ? 21.218 33.547 -49.029 1.00 46.75 114 ALA A CA 1
ATOM 913 C C . ALA A 1 114 ? 22.458 34.344 -49.465 1.00 46.75 114 ALA A C 1
ATOM 915 O O . ALA A 1 114 ? 22.411 35.566 -49.539 1.00 46.75 114 ALA A O 1
ATOM 916 N N . SER A 1 115 ? 23.547 33.643 -49.806 1.00 39.91 115 SER A N 1
ATOM 917 C CA . SER A 1 115 ? 24.460 34.002 -50.904 1.00 39.91 115 SER A CA 1
ATOM 918 C C . SER A 1 115 ? 25.435 32.859 -51.194 1.00 39.91 115 SER A C 1
ATOM 920 O O . SER A 1 115 ? 25.978 32.235 -50.286 1.00 39.91 115 SER A O 1
ATOM 922 N N . ALA A 1 116 ? 25.570 32.584 -52.487 1.00 50.94 116 ALA A N 1
ATOM 923 C CA . ALA A 1 116 ? 26.415 31.593 -53.131 1.00 50.94 116 ALA A CA 1
ATOM 924 C C . ALA A 1 116 ? 27.908 31.733 -52.785 1.00 50.94 116 ALA A C 1
ATOM 926 O O . ALA A 1 116 ? 28.396 32.848 -52.641 1.00 50.94 116 ALA A O 1
ATOM 927 N N . ASP A 1 117 ? 28.625 30.611 -52.686 1.00 38.19 117 ASP A N 1
ATOM 928 C CA . ASP A 1 117 ? 29.616 30.197 -53.694 1.00 38.19 117 ASP A CA 1
ATOM 929 C C . ASP A 1 117 ? 30.343 28.918 -53.242 1.00 38.19 117 ASP A C 1
ATOM 931 O O . ASP A 1 117 ? 30.878 28.834 -52.137 1.00 38.19 117 ASP A O 1
ATOM 935 N N . LEU A 1 118 ? 30.367 27.918 -54.127 1.00 45.28 118 LEU A N 1
ATOM 936 C CA . LEU A 1 118 ? 31.410 26.888 -54.150 1.00 45.28 118 LEU A CA 1
ATOM 937 C C . LEU A 1 118 ? 32.632 27.495 -54.865 1.00 45.28 118 LEU A C 1
ATOM 939 O O . LEU A 1 118 ? 32.448 28.222 -55.843 1.00 45.28 118 LEU A O 1
ATOM 943 N N . PRO A 1 119 ? 33.867 27.138 -54.478 1.00 46.03 119 PRO A N 1
ATOM 944 C CA . PRO A 1 119 ? 34.578 26.191 -55.339 1.00 46.03 119 PRO A CA 1
ATOM 945 C C . PRO A 1 119 ? 35.444 25.156 -54.602 1.00 46.03 119 PRO A C 1
ATOM 947 O O . PRO A 1 119 ? 35.804 25.305 -53.436 1.00 46.03 119 PRO A O 1
ATOM 950 N N . GLU A 1 120 ? 35.756 24.098 -55.354 1.00 44.81 120 GLU A N 1
ATOM 951 C CA . GLU A 1 120 ? 36.753 23.056 -55.087 1.00 44.81 120 GLU A CA 1
ATOM 952 C C . GLU A 1 120 ? 38.151 23.625 -54.784 1.00 44.81 120 GLU A C 1
ATOM 954 O O . GLU A 1 120 ? 38.640 24.489 -55.515 1.00 44.81 120 GLU A O 1
ATOM 959 N N . LEU A 1 121 ? 38.817 23.091 -53.753 1.00 41.88 121 LEU A N 1
ATOM 960 C CA . LEU A 1 121 ? 39.931 22.122 -53.831 1.00 41.88 121 LEU A CA 1
ATOM 961 C C . LEU A 1 121 ? 40.396 21.750 -52.413 1.00 41.88 121 LEU A C 1
ATOM 963 O O . LEU A 1 121 ? 40.670 22.673 -51.615 1.00 41.88 121 LEU A O 1
#

Solvent-accessible surface area (backbone atoms only — not comparable to full-atom values): 7813 Å² total; per-residue (Å²): 134,72,58,69,71,58,44,55,52,49,51,57,50,33,52,50,52,28,57,50,29,78,41,19,94,80,75,69,38,42,48,64,62,50,10,65,68,43,8,71,74,74,54,69,69,95,65,94,45,74,64,59,57,60,74,47,39,68,58,30,21,48,55,43,24,51,45,30,77,40,31,67,74,77,68,45,90,70,87,64,93,67,92,76,79,88,70,76,83,86,71,84,69,71,78,77,81,61,76,83,57,58,80,60,74,65,71,84,75,76,89,84,81,90,79,90,82,86,82,91,131

Organism: Micrurus corallinus (NCBI:txid54390)

pLDDT: mean 76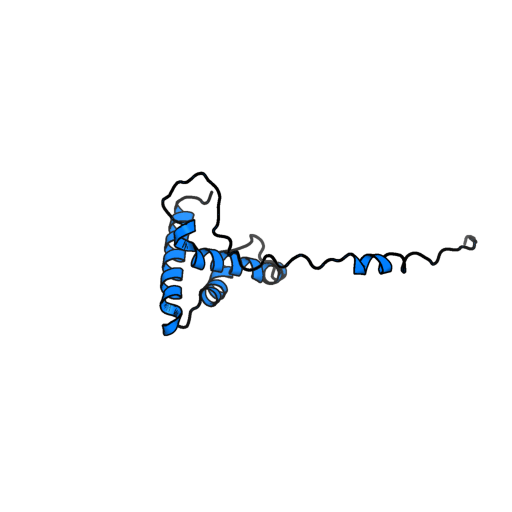.64, std 20.38, range [37.81, 98.56]

Nearest PDB structures (foldseek):
  2osa-assembly1_A  TM=8.934E-01  e=2.488E-03  Homo sapiens
  3cxl-assembly1_A  TM=9.354E-01  e=8.963E-03  unclassified